Protein AF-A0A965PMC3-F1 (afdb_monomer_lite)

Foldseek 3Di:
DAAPDVLQVLLVLLVVCVVVVQDDDDPDPLLVCLNPVKDWDADPVRHIYIDDQVNCVVVVHHGSVVNSVVSVVSVPPDPPPPNRDPPPPDPPVRVVVVCVVPDPVPPDDDPDD

Secondary structure (DSSP, 8-state):
--BSSHHHHHHHHHHHHHHTT-SPPPS-HHHHHHHHHSPEEE-TTS-EEE--HHHHHHTTPPP-HHHHHHHHHHHSTT---TTS-------HHHHHHHHHHT-TTTTT-----

Sequence (113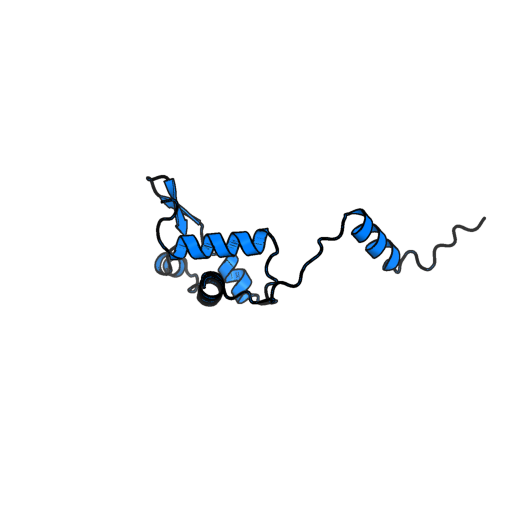 aa):
DAYTNRSAEMWYGMAKKIEDADIILPDDDELTAQLTCRRSMTNSKGKLGVESKDSMRSRGLASPDKADALALCLDGGNMRWDLTFPVEKPTWKSLLSMIESHDPVMAGFDPGG

Structure (mmCIF, N/CA/C/O backbone):
data_AF-A0A965PMC3-F1
#
_entry.id   AF-A0A965PMC3-F1
#
loop_
_atom_site.group_PDB
_atom_site.id
_atom_site.type_symbol
_atom_site.label_atom_id
_atom_site.label_alt_id
_atom_site.label_comp_id
_atom_site.label_asym_id
_atom_site.label_entity_id
_atom_site.label_seq_id
_atom_site.pdbx_PDB_ins_code
_atom_site.Cartn_x
_atom_site.Cartn_y
_atom_site.Cartn_z
_atom_site.occupancy
_atom_site.B_iso_or_equiv
_atom_site.auth_seq_id
_atom_site.auth_comp_id
_atom_site.auth_asym_id
_atom_site.auth_atom_id
_atom_site.pdbx_PDB_model_num
ATOM 1 N N . ASP A 1 1 ? -5.717 15.961 7.374 1.00 72.62 1 ASP A N 1
ATOM 2 C CA . ASP A 1 1 ? -5.657 14.618 7.979 1.00 72.62 1 ASP A CA 1
ATOM 3 C C . ASP A 1 1 ? -6.529 13.667 7.149 1.00 72.62 1 ASP A C 1
ATOM 5 O O . ASP A 1 1 ? -7.720 13.540 7.411 1.00 72.62 1 ASP A O 1
ATOM 9 N N . ALA A 1 2 ? -5.962 13.135 6.055 1.00 90.62 2 ALA A N 1
ATOM 10 C CA . ALA A 1 2 ? -6.693 12.430 4.988 1.00 90.62 2 ALA A CA 1
ATOM 11 C C . ALA A 1 2 ? -6.762 10.903 5.180 1.00 90.62 2 ALA A C 1
ATOM 13 O O . ALA A 1 2 ? -7.658 10.256 4.641 1.00 90.62 2 ALA A O 1
ATOM 14 N N . TYR A 1 3 ? -5.845 10.334 5.967 1.00 94.38 3 TYR A N 1
ATOM 15 C CA . TYR A 1 3 ? -5.700 8.891 6.150 1.00 94.38 3 TYR A CA 1
ATOM 16 C C . TYR A 1 3 ? -6.096 8.454 7.560 1.00 94.38 3 TYR A C 1
ATOM 18 O O . TYR A 1 3 ? -6.011 9.219 8.520 1.00 94.38 3 TYR A O 1
ATOM 26 N N . THR A 1 4 ? -6.543 7.208 7.708 1.00 94.69 4 THR A N 1
ATOM 27 C CA . THR A 1 4 ? -6.926 6.655 9.014 1.00 94.69 4 THR A CA 1
ATOM 28 C C . THR A 1 4 ? -5.729 6.354 9.912 1.00 94.69 4 THR A C 1
ATOM 30 O O . THR A 1 4 ? -5.869 6.404 11.130 1.00 94.69 4 THR A O 1
ATOM 33 N N . ASN A 1 5 ? -4.581 5.998 9.331 1.00 92.75 5 ASN A N 1
ATOM 34 C CA . ASN A 1 5 ? -3.339 5.662 10.029 1.00 92.75 5 ASN A CA 1
ATOM 35 C C . ASN A 1 5 ? -2.135 5.744 9.068 1.00 92.75 5 ASN A C 1
ATOM 37 O O . ASN A 1 5 ? -2.313 5.913 7.860 1.00 92.75 5 ASN A O 1
ATOM 41 N N . ARG A 1 6 ? -0.916 5.581 9.605 1.00 92.19 6 ARG A N 1
ATOM 42 C CA . ARG A 1 6 ? 0.328 5.579 8.815 1.00 92.19 6 ARG A CA 1
ATOM 43 C C . ARG A 1 6 ? 0.358 4.457 7.776 1.00 92.19 6 ARG A C 1
ATOM 45 O O . ARG A 1 6 ? 0.793 4.683 6.660 1.00 92.19 6 ARG A O 1
ATOM 52 N N . SER A 1 7 ? -0.150 3.266 8.100 1.00 92.12 7 SER A N 1
ATOM 53 C CA . SER A 1 7 ? -0.208 2.149 7.144 1.00 92.12 7 SER A CA 1
ATOM 54 C C . SER A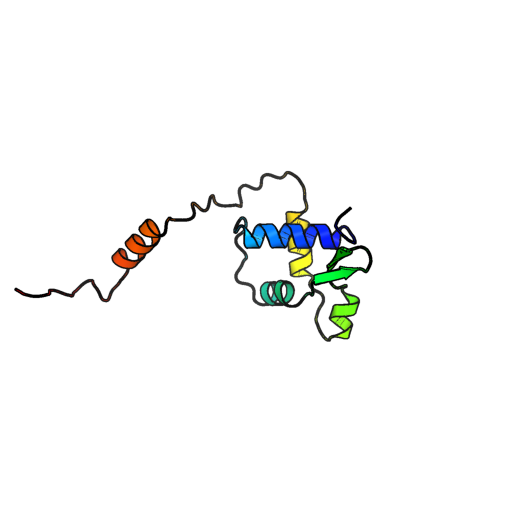 1 7 ? -1.013 2.489 5.891 1.00 92.12 7 SER A C 1
ATOM 56 O O . SER A 1 7 ? -0.587 2.151 4.794 1.00 92.12 7 SER A O 1
ATOM 58 N N . ALA A 1 8 ? -2.144 3.180 6.043 1.00 94.44 8 ALA A N 1
ATOM 59 C CA . ALA A 1 8 ? -2.929 3.659 4.916 1.00 94.44 8 ALA A CA 1
ATOM 60 C C . ALA A 1 8 ? -2.120 4.663 4.091 1.00 94.44 8 ALA A C 1
ATOM 62 O O . ALA A 1 8 ? -1.983 4.469 2.890 1.00 94.44 8 ALA A O 1
ATOM 63 N N . GLU A 1 9 ? -1.528 5.674 4.728 1.00 94.00 9 GLU A N 1
ATOM 64 C CA . GLU A 1 9 ? -0.686 6.666 4.046 1.00 94.00 9 GLU A CA 1
ATOM 65 C C . GLU A 1 9 ? 0.414 6.010 3.188 1.00 94.00 9 GLU A C 1
ATOM 67 O O . GLU A 1 9 ? 0.534 6.332 2.007 1.00 94.00 9 GLU A O 1
ATOM 72 N N . MET A 1 10 ? 1.138 5.031 3.741 1.00 94.19 10 MET A N 1
ATOM 73 C CA . MET A 1 10 ? 2.186 4.289 3.025 1.00 94.19 10 MET A CA 1
ATOM 74 C C . MET A 1 10 ? 1.641 3.506 1.830 1.00 94.19 10 MET A C 1
ATOM 76 O O . MET A 1 10 ? 2.209 3.549 0.742 1.00 94.19 10 MET A O 1
ATOM 80 N N . TRP A 1 11 ? 0.522 2.805 2.016 1.00 94.94 11 TRP A N 1
ATOM 81 C CA . TRP A 1 11 ? -0.097 2.013 0.954 1.00 94.94 11 TRP A CA 1
ATOM 82 C C . TRP A 1 11 ? -0.600 2.877 -0.201 1.00 94.94 11 TRP A C 1
ATOM 84 O O . TRP A 1 11 ? -0.377 2.527 -1.356 1.00 94.94 11 TRP A O 1
ATOM 94 N N . TYR A 1 12 ? -1.228 4.020 0.087 1.00 94.56 12 TYR A N 1
ATOM 95 C CA . TYR A 1 12 ? -1.651 4.957 -0.958 1.00 94.56 12 TYR A CA 1
ATOM 96 C C . TYR A 1 12 ? -0.455 5.633 -1.638 1.00 94.56 12 TYR A C 1
ATOM 98 O O . TYR A 1 12 ? -0.479 5.825 -2.852 1.00 94.56 12 TYR A O 1
ATOM 106 N N . GLY A 1 13 ? 0.609 5.947 -0.892 1.00 92.69 13 GLY A 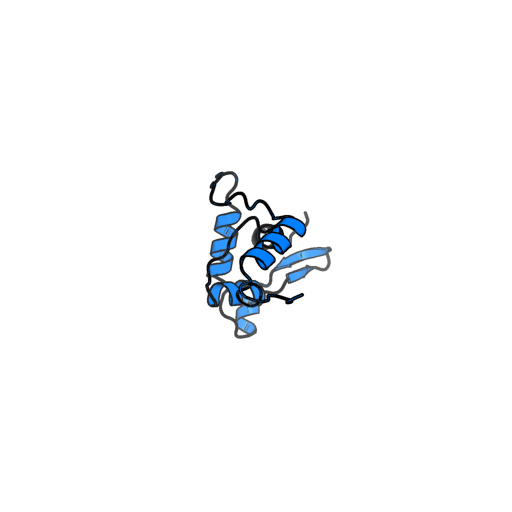N 1
ATOM 107 C CA . GLY A 1 13 ? 1.859 6.453 -1.462 1.00 92.69 13 GLY A CA 1
ATOM 108 C C . GLY A 1 13 ? 2.515 5.455 -2.421 1.00 92.69 13 GLY A C 1
ATOM 109 O O . GLY A 1 13 ? 2.894 5.825 -3.531 1.00 92.69 13 GLY A O 1
ATOM 110 N N . MET A 1 14 ? 2.594 4.180 -2.031 1.00 93.94 14 MET A N 1
ATOM 111 C CA . MET A 1 14 ? 3.065 3.088 -2.889 1.00 93.94 14 MET A CA 1
ATOM 112 C C . MET A 1 14 ? 2.175 2.910 -4.123 1.00 93.94 14 MET A C 1
ATOM 114 O O . MET A 1 14 ? 2.695 2.834 -5.231 1.00 93.94 14 MET A O 1
ATOM 118 N N . ALA A 1 15 ? 0.849 2.867 -3.952 1.00 93.56 15 ALA A N 1
ATOM 119 C CA . ALA A 1 15 ? -0.090 2.696 -5.060 1.00 93.56 15 ALA A CA 1
ATOM 120 C C . ALA A 1 15 ? 0.079 3.793 -6.117 1.00 93.56 15 ALA A C 1
ATOM 122 O O . ALA A 1 15 ? 0.140 3.494 -7.306 1.00 93.56 15 ALA A O 1
ATOM 123 N N . LYS A 1 16 ? 0.257 5.044 -5.677 1.00 92.00 16 LYS A N 1
ATOM 124 C CA . LYS A 1 16 ? 0.527 6.168 -6.571 1.00 92.00 16 LYS A CA 1
ATOM 125 C C . LYS A 1 16 ? 1.833 6.002 -7.353 1.00 92.00 16 LYS A C 1
ATOM 127 O O . LYS A 1 16 ? 1.848 6.220 -8.553 1.00 92.00 16 LYS A O 1
ATOM 132 N N . LYS A 1 17 ? 2.912 5.554 -6.704 1.00 90.19 17 LYS A N 1
ATOM 133 C CA . LYS A 1 17 ? 4.190 5.273 -7.388 1.00 90.19 17 LYS A CA 1
ATOM 134 C C . LYS A 1 17 ? 4.060 4.181 -8.452 1.00 90.19 17 LYS A C 1
ATOM 136 O O . LYS A 1 17 ? 4.706 4.264 -9.491 1.00 90.19 17 LYS A O 1
ATOM 141 N N . ILE A 1 18 ? 3.238 3.162 -8.195 1.00 91.25 18 ILE A N 1
ATOM 142 C CA . ILE A 1 18 ? 2.945 2.102 -9.170 1.00 91.25 18 ILE A CA 1
ATOM 143 C C . ILE A 1 18 ? 2.132 2.673 -10.343 1.00 91.25 18 ILE A C 1
ATOM 145 O O . ILE A 1 18 ? 2.472 2.418 -11.493 1.00 91.25 18 ILE A O 1
ATOM 149 N N . GLU A 1 19 ? 1.097 3.471 -10.065 1.00 91.19 19 GLU A N 1
ATOM 150 C CA . GLU A 1 19 ? 0.246 4.117 -11.078 1.00 91.19 19 GLU A CA 1
ATOM 151 C C . GLU A 1 19 ? 1.031 5.087 -11.976 1.00 91.19 19 GLU A C 1
ATOM 153 O O . GLU A 1 19 ? 0.886 5.069 -13.199 1.00 91.19 19 GLU A O 1
ATOM 158 N N . ASP A 1 20 ? 1.919 5.883 -11.380 1.00 88.06 20 ASP A N 1
ATOM 159 C CA . ASP A 1 20 ? 2.782 6.827 -12.092 1.00 88.06 20 ASP A CA 1
ATOM 160 C C . ASP A 1 20 ? 3.891 6.114 -12.903 1.00 88.06 20 ASP A C 1
ATOM 162 O O . ASP A 1 20 ? 4.505 6.725 -13.790 1.00 88.06 20 ASP A O 1
ATOM 166 N N . ALA A 1 21 ? 4.065 4.802 -12.687 1.00 87.44 21 ALA A N 1
ATOM 167 C CA . ALA A 1 21 ? 5.142 3.958 -13.204 1.00 87.44 21 ALA A CA 1
ATOM 168 C C . ALA A 1 21 ? 6.543 4.416 -12.757 1.00 87.44 21 ALA A C 1
ATOM 170 O O . ALA A 1 21 ? 7.520 4.267 -13.489 1.00 87.44 21 ALA A O 1
ATOM 171 N N . ASP A 1 22 ? 6.641 4.955 -11.538 1.00 86.12 22 ASP A N 1
ATOM 172 C CA . ASP A 1 22 ? 7.908 5.368 -10.924 1.00 86.12 22 ASP A CA 1
ATOM 173 C C . ASP A 1 22 ? 8.766 4.164 -10.512 1.00 86.12 22 ASP A C 1
ATOM 175 O O . ASP A 1 22 ? 9.978 4.287 -10.355 1.00 86.12 22 ASP A O 1
ATOM 179 N N . ILE A 1 23 ? 8.145 3.001 -10.294 1.00 85.19 23 ILE A N 1
ATOM 180 C CA . ILE A 1 23 ? 8.821 1.774 -9.869 1.00 85.19 23 ILE A CA 1
ATOM 181 C C . ILE A 1 23 ? 8.482 0.614 -10.800 1.00 85.19 23 ILE A C 1
ATOM 183 O O . ILE A 1 23 ? 7.351 0.477 -11.263 1.00 85.19 23 ILE A O 1
ATOM 187 N N . ILE A 1 24 ? 9.465 -0.254 -11.027 1.00 87.19 24 ILE A N 1
ATOM 188 C CA . ILE A 1 24 ? 9.280 -1.527 -11.723 1.00 87.19 24 ILE A CA 1
ATOM 189 C C . ILE A 1 24 ? 9.123 -2.606 -10.655 1.00 87.19 24 ILE A C 1
ATOM 191 O O . ILE A 1 24 ? 10.003 -2.782 -9.810 1.00 87.19 24 ILE A O 1
ATOM 195 N N . LEU A 1 25 ? 7.991 -3.305 -10.674 1.00 88.50 25 LEU A N 1
ATOM 196 C CA . LEU A 1 25 ? 7.756 -4.431 -9.776 1.00 88.50 25 LEU A CA 1
ATOM 197 C C . LEU A 1 25 ? 8.433 -5.695 -10.328 1.00 88.50 25 LEU A C 1
ATOM 199 O O . LEU A 1 25 ? 8.466 -5.879 -11.546 1.00 88.50 25 LEU A O 1
ATOM 203 N N . PRO A 1 26 ? 8.974 -6.565 -9.459 1.00 89.62 26 PRO A N 1
ATOM 204 C CA . PRO A 1 26 ? 9.450 -7.874 -9.883 1.00 89.62 26 PRO A CA 1
ATOM 205 C C . PRO A 1 26 ? 8.279 -8.745 -10.354 1.00 89.62 26 PRO A C 1
ATOM 207 O O . PRO A 1 26 ? 7.147 -8.574 -9.898 1.00 89.62 26 PRO A O 1
ATOM 210 N N . ASP A 1 27 ? 8.577 -9.709 -11.222 1.00 92.75 27 ASP A N 1
ATOM 211 C CA . ASP A 1 27 ? 7.633 -10.755 -11.618 1.00 92.75 27 ASP A CA 1
ATOM 212 C C . ASP A 1 27 ? 7.470 -11.762 -10.462 1.00 92.75 27 ASP A C 1
ATOM 214 O O . ASP A 1 27 ? 8.223 -12.728 -10.331 1.00 92.75 27 ASP A O 1
ATOM 218 N N . ASP A 1 28 ? 6.563 -11.441 -9.536 1.00 95.00 28 ASP A N 1
ATOM 219 C CA . ASP A 1 28 ? 6.256 -12.217 -8.331 1.00 95.00 28 ASP A CA 1
ATOM 220 C C . ASP A 1 28 ? 4.729 -12.312 -8.156 1.00 95.00 28 ASP A C 1
ATOM 222 O O . ASP A 1 28 ? 4.045 -11.334 -7.818 1.00 95.00 28 ASP A O 1
ATOM 226 N N . ASP A 1 29 ? 4.192 -13.515 -8.379 1.00 95.56 29 ASP A N 1
ATOM 227 C CA . ASP A 1 29 ? 2.761 -13.822 -8.275 1.00 95.56 29 ASP A CA 1
ATOM 228 C C . ASP A 1 29 ? 2.201 -13.553 -6.873 1.00 95.56 29 ASP A C 1
ATOM 230 O O . ASP A 1 29 ? 1.070 -13.088 -6.717 1.00 95.56 29 ASP A O 1
ATOM 234 N N . GLU A 1 30 ? 2.988 -13.823 -5.830 1.00 94.06 30 GLU A N 1
ATOM 235 C CA . GLU A 1 30 ? 2.560 -13.626 -4.449 1.00 94.06 30 GLU A CA 1
ATOM 236 C C . GLU A 1 30 ? 2.469 -12.135 -4.126 1.00 94.06 30 GLU A C 1
ATOM 238 O O . GLU A 1 30 ? 1.489 -11.691 -3.523 1.00 94.06 30 GLU A O 1
ATOM 243 N N . LEU A 1 31 ? 3.454 -11.344 -4.562 1.00 94.88 31 LEU A N 1
ATOM 244 C CA . LEU A 1 31 ? 3.407 -9.888 -4.430 1.00 94.88 31 LEU A CA 1
ATOM 245 C C . LEU A 1 31 ? 2.188 -9.322 -5.166 1.00 94.88 31 LEU A C 1
ATOM 247 O O . LEU A 1 31 ? 1.432 -8.537 -4.592 1.00 94.88 31 LEU A O 1
ATOM 251 N N . THR A 1 32 ? 1.957 -9.765 -6.401 1.00 94.88 32 THR A N 1
ATOM 252 C CA . THR A 1 32 ? 0.818 -9.335 -7.221 1.00 94.88 32 THR A CA 1
ATOM 253 C C . THR A 1 32 ? -0.513 -9.675 -6.551 1.00 94.88 32 THR A C 1
ATOM 255 O O . THR A 1 32 ? -1.398 -8.821 -6.438 1.00 94.88 32 THR A O 1
ATOM 258 N N . ALA A 1 33 ? -0.654 -10.893 -6.026 1.00 94.62 33 ALA A N 1
ATOM 259 C CA . ALA A 1 33 ? -1.840 -11.301 -5.285 1.00 94.62 33 ALA A CA 1
ATOM 260 C C . ALA A 1 33 ? -2.052 -10.439 -4.029 1.00 94.62 33 ALA A C 1
ATOM 262 O O . ALA A 1 33 ? -3.162 -9.965 -3.778 1.00 94.62 33 ALA A O 1
ATOM 263 N N . GLN A 1 34 ? -0.997 -10.176 -3.253 1.00 94.94 34 GLN A N 1
ATOM 264 C CA . GLN A 1 34 ? -1.084 -9.355 -2.042 1.00 94.94 34 GLN A CA 1
ATOM 265 C C . GLN A 1 34 ? -1.453 -7.893 -2.340 1.00 94.94 34 GLN A C 1
ATOM 267 O O . GLN A 1 34 ? -2.264 -7.314 -1.613 1.00 94.94 34 GLN A O 1
ATOM 272 N N . LEU A 1 35 ? -0.905 -7.309 -3.411 1.00 94.69 35 LEU A N 1
ATOM 273 C CA . LEU A 1 35 ? -1.211 -5.943 -3.847 1.00 94.69 35 LEU A CA 1
ATOM 274 C C . LEU A 1 35 ? -2.664 -5.792 -4.316 1.00 94.69 35 LEU A C 1
ATOM 276 O O . LEU A 1 35 ? -3.289 -4.765 -4.060 1.00 94.69 35 LEU A O 1
ATOM 280 N N . THR A 1 36 ? -3.211 -6.814 -4.974 1.00 94.25 36 THR A N 1
ATOM 281 C CA . THR A 1 36 ? -4.542 -6.750 -5.601 1.00 94.25 36 THR A CA 1
ATOM 282 C C . THR A 1 36 ? -5.685 -7.191 -4.683 1.00 94.25 36 THR A C 1
ATOM 284 O O . THR A 1 36 ? -6.820 -6.751 -4.865 1.00 94.25 36 THR A O 1
ATOM 287 N N . CYS A 1 37 ? -5.430 -8.038 -3.678 1.00 94.12 37 CYS A N 1
ATOM 288 C CA . CYS A 1 37 ? -6.494 -8.589 -2.830 1.00 94.12 37 CYS A CA 1
ATOM 289 C C . CYS A 1 37 ? -6.872 -7.724 -1.613 1.00 94.12 37 CYS A C 1
ATOM 291 O O . CYS A 1 37 ? -7.976 -7.882 -1.070 1.00 94.12 37 CYS A O 1
ATOM 293 N N . ARG A 1 38 ? -5.981 -6.826 -1.166 1.00 94.31 38 ARG A N 1
ATOM 294 C CA . ARG A 1 38 ? -6.207 -5.975 0.011 1.00 94.31 38 ARG A CA 1
ATOM 295 C C . ARG A 1 38 ? -7.172 -4.840 -0.322 1.00 94.31 38 ARG A C 1
ATOM 297 O O . ARG A 1 38 ? -6.951 -4.072 -1.252 1.00 94.31 38 ARG A O 1
ATOM 304 N N . ARG A 1 39 ? -8.246 -4.695 0.460 1.00 94.06 39 ARG A N 1
ATOM 305 C CA . ARG A 1 39 ? -9.283 -3.693 0.165 1.00 94.06 39 ARG A CA 1
ATOM 306 C C . ARG A 1 39 ? -8.930 -2.292 0.665 1.00 94.06 39 ARG A C 1
ATOM 308 O O . ARG A 1 39 ? -8.428 -2.115 1.777 1.00 94.06 39 ARG A O 1
ATOM 315 N N . SER A 1 40 ? -9.295 -1.289 -0.130 1.00 93.25 40 SER A N 1
ATOM 316 C CA . SER A 1 40 ? -9.425 0.099 0.321 1.00 93.25 40 SER A CA 1
ATOM 317 C C . SER A 1 40 ? -10.672 0.250 1.200 1.00 93.25 40 SER A C 1
ATOM 319 O O . SER A 1 40 ? -11.680 -0.429 0.998 1.00 93.25 40 SER A O 1
ATOM 321 N N . MET A 1 41 ? -10.600 1.122 2.203 1.00 92.88 41 MET A N 1
ATOM 322 C CA . MET A 1 41 ? -11.708 1.428 3.105 1.00 92.88 41 MET A CA 1
ATOM 323 C C . MET A 1 41 ? -11.872 2.939 3.240 1.00 92.88 41 MET A C 1
ATOM 325 O O . MET A 1 41 ? -10.909 3.697 3.145 1.00 92.88 41 MET A O 1
ATOM 329 N N . THR A 1 42 ? -13.085 3.393 3.535 1.00 93.88 42 THR A N 1
ATOM 330 C CA . THR A 1 42 ? -13.347 4.789 3.900 1.00 93.88 42 THR A CA 1
ATOM 331 C C . THR A 1 42 ? -14.182 4.806 5.166 1.00 93.88 42 THR A C 1
ATOM 333 O O . THR A 1 42 ? -15.152 4.060 5.284 1.00 93.88 42 THR A O 1
ATOM 336 N N . ASN A 1 43 ? -13.785 5.612 6.149 1.00 89.44 43 ASN A N 1
ATOM 337 C CA . ASN A 1 43 ? -14.546 5.724 7.391 1.00 89.44 43 ASN A CA 1
ATOM 338 C C . ASN A 1 43 ? -15.658 6.783 7.282 1.00 89.44 43 ASN A C 1
ATOM 340 O O . ASN A 1 43 ? -15.690 7.591 6.357 1.00 89.44 43 ASN A O 1
ATOM 344 N N . SER A 1 44 ? -16.542 6.835 8.280 1.00 90.25 44 SER A N 1
ATOM 345 C CA . SER A 1 44 ? -17.628 7.827 8.358 1.00 90.25 44 SER A CA 1
ATOM 346 C C . SER A 1 44 ? -17.157 9.286 8.432 1.00 90.25 44 SER A C 1
ATOM 348 O O . SER A 1 44 ? -17.954 10.198 8.243 1.00 90.25 44 SER A O 1
ATOM 350 N N . LYS A 1 45 ? -15.866 9.519 8.694 1.00 91.44 45 LYS A N 1
ATOM 351 C CA . LYS A 1 45 ? -15.227 10.842 8.700 1.00 91.44 45 LYS A CA 1
ATOM 352 C C . LYS A 1 45 ? -14.594 11.193 7.344 1.00 91.44 45 LYS A C 1
ATOM 354 O O . LYS A 1 45 ? -13.872 12.181 7.266 1.00 91.44 45 LYS A O 1
ATOM 359 N N . GLY A 1 46 ? -14.808 10.376 6.308 1.00 93.06 46 GLY A N 1
ATOM 360 C CA . GLY A 1 46 ? -14.270 10.582 4.961 1.00 93.06 46 GLY A CA 1
ATOM 361 C C . GLY A 1 46 ? -12.770 10.310 4.820 1.00 93.06 46 GLY A C 1
ATOM 362 O O . GLY A 1 46 ? -12.178 10.692 3.816 1.00 93.06 46 GLY A O 1
ATOM 363 N N . LYS A 1 47 ? -12.130 9.674 5.809 1.00 95.00 47 LYS A N 1
ATOM 364 C CA . LYS A 1 47 ? -10.701 9.344 5.741 1.00 95.00 47 LYS A CA 1
ATOM 365 C C . LYS A 1 47 ? -10.469 8.030 5.012 1.00 95.00 47 LYS A C 1
ATOM 367 O O . LYS A 1 47 ? -11.193 7.056 5.239 1.00 95.00 47 LYS A O 1
ATOM 372 N N . LEU A 1 48 ? -9.400 7.997 4.224 1.00 95.88 48 LEU A N 1
ATOM 373 C CA . LEU A 1 48 ? -8.942 6.826 3.490 1.00 95.88 48 LEU A CA 1
ATOM 374 C C . LEU A 1 48 ? -8.205 5.853 4.413 1.00 95.88 48 LEU A C 1
ATOM 376 O O . LEU A 1 48 ? -7.297 6.227 5.156 1.00 95.88 48 LEU A O 1
ATOM 380 N N . GLY A 1 49 ? -8.590 4.588 4.350 1.00 95.38 49 GLY A N 1
ATOM 381 C CA . GLY A 1 49 ? -7.990 3.485 5.082 1.00 95.38 49 GLY A CA 1
ATOM 382 C C . GLY A 1 49 ? -7.697 2.301 4.172 1.00 95.38 49 GLY A C 1
ATOM 383 O O . GLY A 1 49 ? -8.068 2.287 2.996 1.00 95.38 49 GLY A O 1
ATOM 384 N N . VAL A 1 50 ? -7.032 1.302 4.743 1.00 95.12 50 VAL A N 1
ATOM 385 C CA . VAL A 1 50 ? -6.749 0.010 4.109 1.00 95.12 50 VAL A CA 1
ATOM 386 C C . VAL A 1 50 ? -7.142 -1.113 5.056 1.00 95.12 50 VAL A C 1
ATOM 388 O O . VAL A 1 50 ? -7.043 -0.963 6.276 1.00 95.12 50 VAL A O 1
ATOM 391 N N . GLU A 1 51 ? -7.607 -2.223 4.494 1.00 94.69 51 GLU A N 1
ATOM 392 C CA . GLU A 1 51 ? -8.047 -3.404 5.232 1.00 94.69 51 GLU A CA 1
ATOM 393 C C . GLU A 1 51 ? -6.984 -3.875 6.240 1.00 94.69 51 GLU A C 1
ATOM 395 O O . GLU A 1 51 ? -5.780 -3.848 5.961 1.00 94.69 51 GLU A O 1
ATOM 400 N N . SER A 1 52 ? -7.415 -4.279 7.439 1.00 92.44 52 SER A N 1
ATOM 401 C CA . SER A 1 52 ? -6.513 -4.788 8.477 1.00 92.44 52 SER A CA 1
ATOM 402 C C . SER A 1 52 ? -6.100 -6.236 8.202 1.00 92.44 52 SER A C 1
ATOM 404 O O . SER A 1 52 ? -6.827 -6.992 7.556 1.00 92.44 52 SER A O 1
ATOM 406 N N . LYS A 1 53 ? -4.956 -6.658 8.758 1.00 90.06 53 LYS A N 1
ATOM 407 C CA . LYS A 1 53 ? -4.476 -8.048 8.645 1.00 90.06 53 LYS A CA 1
ATOM 408 C C . LYS A 1 53 ? -5.499 -9.055 9.173 1.00 90.06 53 LYS A C 1
ATOM 410 O O . LYS A 1 53 ? -5.727 -10.083 8.546 1.00 90.06 53 LYS A O 1
ATOM 415 N N . ASP A 1 54 ? -6.161 -8.736 10.281 1.00 92.12 54 ASP A N 1
ATOM 416 C CA . ASP A 1 54 ? -7.172 -9.616 10.871 1.00 92.12 54 ASP A CA 1
ATOM 417 C C . ASP A 1 54 ? -8.42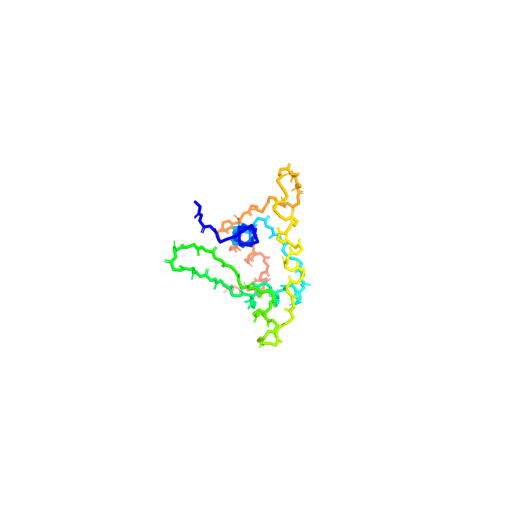6 -9.742 9.992 1.00 92.12 54 ASP A C 1
ATOM 419 O O . ASP A 1 54 ? -8.983 -10.832 9.882 1.00 92.12 54 ASP A O 1
ATOM 423 N N . SER A 1 55 ? -8.828 -8.666 9.300 1.00 93.00 55 SER A N 1
ATOM 424 C CA . SER A 1 55 ? -9.918 -8.707 8.311 1.00 93.00 55 SER A CA 1
ATOM 425 C C . SER A 1 55 ? -9.552 -9.539 7.079 1.00 93.00 55 SER A C 1
ATOM 427 O O . SER A 1 55 ? -10.394 -10.241 6.526 1.00 93.00 55 SER A O 1
ATOM 429 N N . MET A 1 56 ? -8.290 -9.506 6.646 1.00 94.19 56 MET A N 1
ATOM 430 C CA . MET A 1 56 ? -7.832 -10.374 5.557 1.00 94.19 56 MET A CA 1
ATOM 431 C C . MET A 1 56 ? -7.856 -11.847 5.982 1.00 94.19 56 MET A C 1
ATOM 433 O O . MET A 1 56 ? -8.420 -12.684 5.276 1.00 94.19 56 MET A O 1
ATOM 437 N N . ARG A 1 57 ? -7.337 -12.151 7.180 1.00 92.81 57 ARG A N 1
ATOM 438 C CA . ARG A 1 57 ? -7.336 -13.511 7.742 1.00 92.81 57 ARG A CA 1
ATOM 439 C C . ARG A 1 57 ? -8.743 -14.073 7.910 1.00 92.81 57 ARG A C 1
ATOM 441 O O . ARG A 1 57 ? -8.972 -15.229 7.568 1.00 92.81 57 ARG A O 1
ATOM 448 N N . SER A 1 58 ? -9.698 -13.271 8.382 1.00 94.50 58 SER A N 1
ATOM 449 C CA . SER A 1 58 ? -11.092 -13.713 8.543 1.00 94.50 58 SER A CA 1
ATOM 450 C C . SER A 1 58 ? -11.772 -14.059 7.213 1.00 94.50 58 SER A C 1
ATOM 452 O O . SER A 1 58 ? -12.725 -14.834 7.191 1.00 94.50 58 SER A O 1
ATOM 454 N N . ARG A 1 59 ? -11.252 -13.542 6.095 1.00 94.00 59 ARG A N 1
ATOM 455 C CA . ARG A 1 59 ? -11.687 -13.865 4.731 1.00 94.00 59 ARG A CA 1
ATOM 456 C C . ARG A 1 59 ? -10.901 -15.012 4.086 1.00 94.00 59 ARG A C 1
ATOM 458 O O . ARG A 1 59 ? -11.081 -15.260 2.897 1.00 94.00 59 ARG A O 1
ATOM 465 N N . GLY A 1 60 ? -10.031 -15.688 4.837 1.00 91.94 60 GLY A N 1
ATOM 466 C CA . GLY A 1 60 ? -9.194 -16.778 4.332 1.00 91.94 60 GLY A CA 1
ATOM 467 C C . GLY A 1 60 ? -8.002 -16.317 3.490 1.00 91.94 60 GLY A C 1
ATOM 468 O O . GLY A 1 60 ? -7.438 -17.122 2.756 1.00 91.94 60 GLY A O 1
ATOM 469 N N . LEU A 1 61 ? -7.618 -15.038 3.573 1.00 91.00 61 LEU A N 1
ATOM 470 C CA . LEU A 1 61 ? -6.446 -14.504 2.883 1.00 91.00 61 LEU A CA 1
ATOM 471 C C . LEU A 1 61 ? -5.238 -14.465 3.822 1.00 91.00 61 LEU A C 1
ATOM 473 O O . LEU A 1 61 ? -5.354 -14.156 5.012 1.00 91.00 61 LEU A O 1
ATOM 477 N N . ALA A 1 62 ? -4.064 -14.753 3.265 1.00 87.00 62 ALA A N 1
ATOM 478 C CA . ALA A 1 62 ? -2.802 -14.579 3.967 1.00 87.00 62 ALA A CA 1
ATOM 479 C C . ALA A 1 62 ? -2.529 -13.091 4.255 1.00 87.00 62 ALA A C 1
ATOM 481 O O . ALA A 1 62 ? -3.081 -12.191 3.617 1.00 87.00 62 ALA A O 1
ATOM 482 N N . SER A 1 63 ? -1.667 -12.838 5.240 1.00 85.56 63 SER A N 1
ATOM 483 C CA . SER A 1 63 ? -1.191 -11.485 5.540 1.00 85.56 63 SER A CA 1
ATOM 484 C C . SER A 1 63 ? -0.388 -10.932 4.350 1.00 85.56 63 SER A C 1
ATOM 486 O O . SER A 1 63 ? 0.391 -11.684 3.764 1.00 85.56 63 SER A O 1
ATOM 488 N N . PRO A 1 64 ? -0.535 -9.645 3.985 1.00 92.44 64 PRO A N 1
ATOM 489 C CA . PRO A 1 64 ? 0.128 -9.052 2.826 1.00 92.44 64 PRO A CA 1
ATOM 490 C C . PRO A 1 64 ? 1.567 -8.630 3.162 1.00 92.44 64 PRO A C 1
ATOM 492 O O . PRO A 1 64 ? 1.922 -7.459 3.053 1.00 92.44 64 PRO A O 1
ATOM 495 N N . ASP A 1 65 ? 2.387 -9.557 3.652 1.00 93.31 65 ASP A N 1
ATOM 496 C CA . ASP A 1 65 ? 3.670 -9.212 4.267 1.00 93.31 65 ASP A CA 1
ATOM 497 C C . ASP A 1 65 ? 4.719 -8.719 3.250 1.00 93.31 65 ASP A C 1
ATOM 499 O O . ASP A 1 65 ? 5.470 -7.796 3.569 1.00 93.31 65 ASP A O 1
ATOM 503 N N . LYS A 1 66 ? 4.734 -9.243 2.012 1.00 94.56 66 LYS A N 1
ATOM 504 C CA . LYS A 1 66 ? 5.604 -8.731 0.931 1.00 94.56 66 LYS A CA 1
ATOM 505 C C . LYS A 1 66 ? 5.171 -7.333 0.494 1.00 94.56 66 LYS A C 1
ATOM 507 O O . LYS A 1 66 ? 6.009 -6.444 0.357 1.00 94.56 66 LYS A O 1
ATOM 512 N N . ALA A 1 67 ? 3.868 -7.119 0.317 1.00 94.62 67 ALA A N 1
ATOM 513 C CA . ALA A 1 67 ? 3.336 -5.809 -0.053 1.00 94.62 67 ALA A CA 1
ATOM 514 C C . ALA A 1 67 ? 3.536 -4.764 1.063 1.00 94.62 67 ALA A C 1
ATOM 516 O O . ALA A 1 67 ? 3.873 -3.617 0.781 1.00 94.62 67 ALA A O 1
ATOM 517 N N . ASP A 1 68 ? 3.399 -5.154 2.334 1.00 93.88 68 ASP A N 1
ATOM 518 C CA . ASP A 1 68 ? 3.720 -4.289 3.475 1.00 93.88 68 ASP A CA 1
ATOM 519 C C . ASP A 1 68 ? 5.215 -3.937 3.517 1.00 93.88 68 ASP A C 1
ATOM 521 O O . ASP A 1 68 ? 5.563 -2.784 3.773 1.00 93.88 68 ASP A O 1
ATOM 525 N N . ALA A 1 69 ? 6.102 -4.902 3.247 1.00 93.25 69 ALA A N 1
ATOM 526 C CA . ALA A 1 69 ? 7.540 -4.655 3.170 1.00 93.25 69 ALA A CA 1
ATOM 527 C C . ALA A 1 69 ? 7.890 -3.673 2.041 1.00 93.25 69 ALA A C 1
ATOM 529 O O . ALA A 1 69 ? 8.687 -2.758 2.253 1.00 93.25 69 ALA A O 1
ATOM 530 N N . LEU A 1 70 ? 7.251 -3.809 0.874 1.00 92.56 70 LEU A N 1
ATOM 531 C CA . LEU A 1 70 ? 7.390 -2.862 -0.232 1.00 92.56 70 LEU A CA 1
ATOM 532 C C . LEU A 1 70 ? 6.904 -1.460 0.164 1.00 92.56 70 LEU A C 1
ATOM 534 O O . LEU A 1 70 ? 7.626 -0.485 -0.037 1.00 92.56 70 LEU A O 1
ATOM 538 N N . ALA A 1 71 ? 5.725 -1.351 0.781 1.00 93.12 71 ALA A N 1
ATOM 539 C CA . ALA A 1 71 ? 5.185 -0.069 1.232 1.00 93.12 71 ALA A CA 1
ATOM 540 C C . ALA A 1 71 ? 6.123 0.626 2.235 1.00 93.12 71 ALA A C 1
ATOM 542 O O . ALA A 1 71 ? 6.373 1.822 2.117 1.00 93.12 71 ALA A O 1
ATOM 543 N N . LEU A 1 72 ? 6.693 -0.128 3.182 1.00 91.69 72 LEU A N 1
ATOM 544 C CA . LEU A 1 72 ? 7.681 0.381 4.139 1.00 91.69 72 LEU A CA 1
ATOM 545 C C . LEU A 1 72 ? 8.986 0.814 3.459 1.00 91.69 72 LEU A C 1
ATOM 547 O O . LEU A 1 72 ? 9.551 1.845 3.817 1.00 91.69 72 LEU A O 1
ATOM 551 N N . CYS A 1 73 ? 9.457 0.050 2.470 1.00 89.69 73 CYS A N 1
ATOM 552 C CA . CYS A 1 73 ? 10.649 0.386 1.695 1.00 89.69 73 CYS A CA 1
ATOM 553 C C . CYS A 1 73 ? 10.486 1.725 0.955 1.00 89.69 73 CYS A C 1
ATOM 555 O O . CYS A 1 73 ? 11.425 2.517 0.897 1.00 89.69 73 CYS A O 1
ATOM 557 N N . LEU A 1 74 ? 9.281 2.001 0.448 1.00 87.25 74 LEU A N 1
ATOM 558 C CA . LEU A 1 74 ? 8.962 3.215 -0.306 1.00 87.25 74 LEU A CA 1
ATOM 559 C C . LEU A 1 74 ? 8.586 4.424 0.570 1.00 87.25 74 LEU A C 1
ATOM 561 O O . LEU A 1 74 ? 8.636 5.552 0.078 1.00 87.25 74 LEU A O 1
ATOM 565 N N . ASP A 1 75 ? 8.207 4.212 1.836 1.00 85.75 75 ASP A N 1
ATOM 566 C CA . ASP A 1 75 ? 7.852 5.280 2.789 1.00 85.75 75 ASP A CA 1
ATOM 567 C C . ASP A 1 75 ? 9.078 5.997 3.382 1.00 85.75 75 ASP A C 1
ATOM 569 O O . ASP A 1 75 ? 8.989 7.145 3.823 1.00 85.75 75 ASP A O 1
ATOM 573 N N . GLY A 1 76 ? 10.238 5.330 3.388 1.00 73.25 76 GLY A N 1
ATOM 574 C CA . GLY A 1 76 ? 11.500 5.874 3.885 1.00 73.25 76 GLY A CA 1
ATOM 575 C C . GLY A 1 76 ? 11.934 7.116 3.105 1.00 73.25 76 GLY A C 1
ATOM 576 O O . GLY A 1 76 ? 12.452 7.024 1.994 1.00 73.25 76 GLY A O 1
ATOM 577 N N . GLY A 1 77 ? 11.729 8.291 3.701 1.00 59.28 77 GLY A N 1
ATOM 578 C CA . GLY A 1 77 ? 12.032 9.578 3.090 1.00 59.28 77 GLY A CA 1
ATOM 579 C C . GLY A 1 77 ? 13.477 9.708 2.593 1.00 59.28 77 GLY A C 1
ATOM 580 O O . GLY A 1 77 ? 14.436 9.427 3.304 1.00 59.28 77 GLY A O 1
ATOM 581 N N . ASN A 1 78 ? 13.605 10.252 1.383 1.00 48.75 78 ASN A N 1
ATOM 582 C CA . ASN A 1 78 ? 14.786 10.956 0.880 1.00 48.75 78 ASN A CA 1
ATOM 583 C C . ASN A 1 78 ? 16.092 10.177 0.667 1.00 48.75 78 ASN A C 1
ATOM 585 O O . ASN A 1 78 ? 17.118 10.798 0.387 1.00 48.75 78 ASN A O 1
ATOM 589 N N . MET A 1 79 ? 16.078 8.847 0.678 1.00 50.62 79 MET A N 1
ATOM 590 C CA . MET A 1 79 ? 17.103 8.134 -0.076 1.00 50.62 79 MET A CA 1
ATOM 591 C C . MET A 1 79 ? 16.691 8.225 -1.542 1.00 50.62 79 MET A C 1
ATOM 593 O O . MET A 1 79 ? 15.780 7.528 -1.985 1.00 50.62 79 MET A O 1
ATOM 597 N N . ARG A 1 80 ? 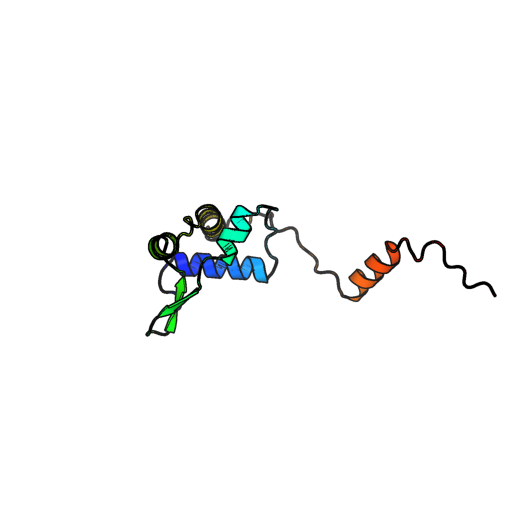17.329 9.134 -2.288 1.00 50.22 80 ARG A N 1
ATOM 598 C CA . ARG A 1 80 ? 17.312 9.133 -3.754 1.00 50.22 80 ARG A CA 1
ATOM 599 C C . ARG A 1 80 ? 18.041 7.869 -4.210 1.00 50.22 80 ARG A C 1
ATOM 601 O O . ARG A 1 80 ? 19.185 7.918 -4.645 1.00 50.22 80 ARG A O 1
ATOM 608 N N . TRP A 1 81 ? 17.404 6.722 -4.022 1.00 51.00 81 TRP A N 1
ATOM 609 C CA . TRP A 1 81 ? 17.756 5.517 -4.730 1.00 51.00 81 TRP A CA 1
ATOM 610 C C . TRP A 1 81 ? 17.400 5.812 -6.180 1.00 51.00 81 TRP A C 1
ATOM 612 O O . TRP A 1 81 ? 16.226 5.827 -6.545 1.00 51.00 81 TRP A O 1
ATOM 622 N N . ASP A 1 82 ? 18.412 6.111 -6.987 1.00 55.41 82 ASP A N 1
ATOM 623 C CA . ASP A 1 82 ? 18.331 6.101 -8.448 1.00 55.41 82 ASP A CA 1
ATOM 624 C C . ASP A 1 82 ? 18.147 4.646 -8.930 1.00 55.41 82 ASP A C 1
ATOM 626 O O . ASP A 1 82 ? 18.978 4.066 -9.615 1.00 55.41 82 ASP A O 1
ATOM 630 N N . LEU A 1 83 ? 17.098 3.998 -8.417 1.00 52.72 83 LEU A N 1
ATOM 631 C CA . LEU A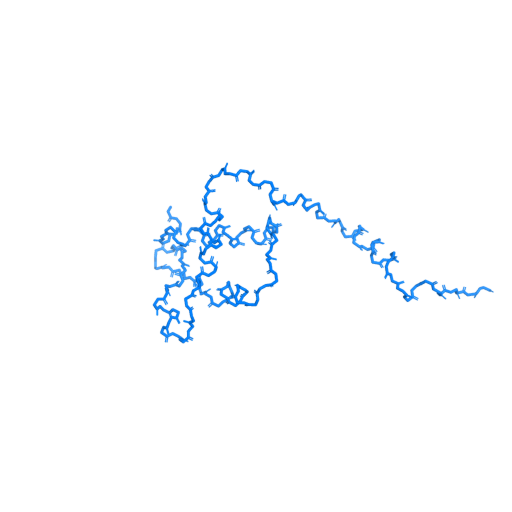 1 83 ? 16.568 2.707 -8.850 1.00 52.72 83 LEU A CA 1
ATOM 632 C C . LEU A 1 83 ? 15.336 2.919 -9.738 1.00 52.72 83 LEU A C 1
ATOM 634 O O . LEU A 1 83 ? 14.859 1.985 -10.377 1.00 52.72 83 LEU A O 1
ATOM 638 N N . THR A 1 84 ? 14.819 4.149 -9.782 1.00 50.41 84 THR A N 1
ATOM 639 C CA . THR A 1 84 ? 13.897 4.591 -10.816 1.00 50.41 84 THR A CA 1
ATOM 640 C C . THR A 1 84 ? 14.736 4.846 -12.060 1.00 50.41 84 THR A C 1
ATOM 642 O O . THR A 1 84 ? 15.321 5.918 -12.210 1.00 50.41 84 THR A O 1
ATOM 645 N N . PHE A 1 85 ? 14.845 3.860 -12.947 1.00 53.16 85 PHE A N 1
ATOM 646 C CA . PHE A 1 85 ? 15.328 4.153 -14.292 1.00 53.16 85 PHE A CA 1
ATOM 647 C C . PHE A 1 85 ? 14.484 5.315 -14.828 1.00 53.16 85 PHE A C 1
ATOM 649 O O . PHE A 1 85 ? 13.259 5.259 -14.685 1.00 53.16 85 PHE A O 1
ATOM 656 N N . PRO A 1 86 ? 15.076 6.379 -15.394 1.00 57.22 86 PRO A N 1
ATOM 657 C CA . PRO A 1 86 ? 14.299 7.377 -16.104 1.00 57.22 86 PRO A CA 1
ATOM 658 C C . PRO A 1 86 ? 13.610 6.666 -17.270 1.00 57.22 86 PRO A C 1
ATOM 660 O O . PRO A 1 86 ? 14.198 6.456 -18.328 1.00 57.22 86 PRO A O 1
ATOM 663 N N . VAL A 1 87 ? 12.370 6.227 -17.056 1.00 57.72 87 VAL A N 1
ATOM 664 C CA . VAL A 1 87 ? 11.532 5.699 -18.122 1.00 57.72 87 VAL A CA 1
ATOM 665 C C . VAL A 1 87 ? 11.058 6.923 -18.886 1.00 57.72 87 VAL A C 1
ATOM 667 O O . VAL A 1 87 ? 10.053 7.546 -18.541 1.00 57.72 87 VAL A O 1
ATOM 670 N N . GLU A 1 88 ? 11.806 7.312 -19.917 1.00 64.31 88 GLU A N 1
ATOM 671 C CA . GLU A 1 88 ? 11.238 8.160 -20.956 1.00 64.31 88 GLU A CA 1
ATOM 672 C C . GLU A 1 88 ? 10.051 7.398 -21.542 1.00 64.31 88 GLU A C 1
ATOM 674 O O . GLU A 1 88 ? 10.228 6.423 -22.267 1.00 64.31 88 GLU A O 1
ATOM 679 N N . LYS A 1 89 ? 8.827 7.802 -21.177 1.00 63.03 89 LYS A N 1
ATOM 680 C CA . LYS A 1 89 ? 7.605 7.226 -21.741 1.00 63.03 89 LYS A CA 1
ATOM 681 C C . LYS A 1 89 ? 7.628 7.533 -23.244 1.00 63.03 89 LYS A C 1
ATOM 683 O O . LYS A 1 89 ? 7.487 8.707 -23.607 1.00 63.03 89 LYS A O 1
ATOM 688 N N . PRO A 1 90 ? 7.839 6.537 -24.126 1.00 72.12 90 PRO A N 1
ATOM 689 C CA . PRO A 1 90 ? 7.922 6.797 -25.551 1.00 72.12 90 PRO A CA 1
ATOM 690 C C . PRO A 1 90 ? 6.588 7.367 -26.022 1.00 72.12 90 PRO A C 1
ATOM 692 O O . PRO A 1 90 ? 5.511 6.938 -25.603 1.00 72.12 90 PRO A O 1
ATOM 695 N N . THR A 1 91 ? 6.647 8.355 -26.909 1.00 79.62 91 THR A N 1
ATOM 696 C CA . THR A 1 91 ? 5.425 8.856 -27.538 1.00 79.62 91 THR A CA 1
ATOM 697 C C . THR A 1 91 ? 4.764 7.738 -28.346 1.00 79.62 91 THR A C 1
ATOM 699 O O . THR A 1 91 ? 5.435 6.822 -28.819 1.00 79.62 91 THR A O 1
ATOM 702 N N . TRP A 1 92 ? 3.458 7.848 -28.592 1.00 66.69 92 TRP A N 1
ATOM 703 C CA . TRP A 1 92 ? 2.733 6.952 -29.504 1.00 66.69 92 TRP A CA 1
ATOM 704 C C . TRP A 1 92 ? 3.446 6.759 -30.857 1.00 66.69 92 TRP A C 1
ATOM 706 O O . TRP A 1 92 ? 3.476 5.656 -31.389 1.00 66.69 92 TRP A O 1
ATOM 716 N N . LYS A 1 93 ? 4.090 7.808 -31.387 1.00 71.44 93 LYS A N 1
ATOM 717 C CA . LYS A 1 93 ? 4.871 7.732 -32.632 1.00 71.44 93 LYS A CA 1
ATOM 718 C C . LYS A 1 93 ? 6.124 6.868 -32.487 1.00 71.44 93 LYS A C 1
ATOM 720 O O . LYS A 1 93 ? 6.441 6.099 -33.385 1.00 71.44 93 LYS A O 1
ATOM 725 N N . SER A 1 94 ? 6.820 6.990 -31.359 1.00 72.69 94 SER A N 1
ATOM 726 C CA . SER A 1 94 ? 7.989 6.167 -31.040 1.00 72.69 94 SER A CA 1
ATOM 727 C C . SER A 1 94 ? 7.592 4.701 -30.857 1.00 72.69 94 SER A C 1
ATOM 729 O O . SER A 1 94 ? 8.266 3.828 -31.388 1.00 72.69 94 SER A O 1
ATOM 731 N N . LEU A 1 95 ? 6.462 4.438 -30.189 1.00 73.56 95 LEU A N 1
ATOM 732 C CA . LEU A 1 95 ? 5.903 3.090 -30.056 1.00 73.56 95 LEU A CA 1
ATOM 733 C C . LEU A 1 95 ? 5.532 2.485 -31.415 1.00 73.56 95 LEU A C 1
ATOM 735 O O . LEU A 1 95 ? 5.921 1.358 -31.695 1.00 73.56 95 LEU A O 1
ATOM 739 N N . LEU A 1 96 ? 4.841 3.236 -32.279 1.00 74.25 96 LEU A N 1
ATOM 740 C CA . LEU A 1 96 ? 4.507 2.782 -33.633 1.00 74.25 96 LEU A CA 1
ATOM 741 C C . LEU A 1 96 ? 5.752 2.449 -34.459 1.00 74.25 96 LEU A C 1
ATOM 743 O O . LEU A 1 96 ? 5.801 1.392 -35.075 1.00 74.25 96 LEU A O 1
ATOM 747 N N . SER A 1 97 ? 6.774 3.309 -34.428 1.00 72.62 97 SER A N 1
ATOM 748 C CA . SER A 1 97 ? 8.027 3.067 -35.151 1.00 72.62 97 SER A CA 1
ATOM 749 C C . SER A 1 97 ? 8.767 1.830 -34.632 1.00 72.62 97 SER A C 1
ATOM 751 O O . SER A 1 97 ? 9.341 1.076 -35.416 1.00 72.62 97 SER A O 1
ATOM 753 N N . MET A 1 98 ? 8.726 1.589 -33.318 1.00 69.44 98 MET A N 1
ATOM 754 C CA . MET A 1 98 ? 9.283 0.377 -32.718 1.00 69.44 98 MET A CA 1
ATOM 755 C C . MET A 1 98 ? 8.517 -0.875 -33.167 1.00 69.44 98 MET A C 1
ATOM 757 O O . MET A 1 98 ? 9.154 -1.867 -33.512 1.00 69.44 98 MET A O 1
ATOM 761 N N . ILE A 1 99 ? 7.182 -0.813 -33.238 1.00 68.94 99 ILE A N 1
ATOM 762 C CA . ILE A 1 99 ? 6.329 -1.908 -33.729 1.00 68.94 99 ILE A CA 1
ATOM 763 C C . ILE A 1 99 ? 6.595 -2.192 -35.215 1.00 68.94 99 ILE A C 1
ATOM 765 O O . ILE A 1 99 ? 6.822 -3.344 -35.566 1.00 68.94 99 ILE A O 1
ATOM 769 N N . GLU A 1 100 ? 6.660 -1.165 -36.069 1.00 64.94 100 GLU A N 1
ATOM 770 C CA . GLU A 1 100 ? 6.990 -1.319 -37.498 1.00 64.94 100 GLU A CA 1
ATOM 771 C C . GLU A 1 100 ? 8.380 -1.935 -37.712 1.00 64.94 100 GLU A C 1
ATOM 773 O O . GLU A 1 100 ? 8.567 -2.738 -38.621 1.00 64.94 100 GLU A O 1
ATOM 778 N N . SER A 1 101 ? 9.355 -1.603 -36.859 1.00 59.12 101 SER A N 1
ATOM 779 C CA . SER A 1 101 ? 10.718 -2.146 -36.962 1.00 59.12 101 SER A CA 1
ATOM 780 C C . SER A 1 101 ? 10.866 -3.603 -36.502 1.00 59.12 101 SER A C 1
ATOM 782 O O . SER A 1 101 ? 11.861 -4.241 -36.840 1.00 59.12 101 SER A O 1
ATOM 784 N N . HIS A 1 102 ? 9.912 -4.123 -35.723 1.00 53.28 102 HIS A N 1
ATOM 785 C CA . HIS A 1 102 ? 9.949 -5.471 -35.143 1.00 53.28 102 HIS A CA 1
ATOM 786 C C . HIS A 1 102 ? 8.841 -6.388 -35.664 1.00 53.28 102 HIS A C 1
ATOM 788 O O . HIS A 1 102 ? 8.657 -7.469 -35.111 1.00 53.28 102 HIS A O 1
ATOM 794 N N . ASP A 1 103 ? 8.118 -6.000 -36.715 1.00 54.72 103 ASP A N 1
ATOM 795 C CA . ASP A 1 103 ? 7.099 -6.854 -37.314 1.00 54.72 103 ASP A CA 1
ATOM 796 C C . ASP A 1 103 ? 7.736 -7.864 -38.298 1.00 54.72 103 ASP A C 1
ATOM 798 O O . ASP A 1 103 ? 8.106 -7.490 -39.418 1.00 54.72 103 ASP A O 1
ATOM 802 N N . PRO A 1 104 ? 7.870 -9.159 -37.938 1.00 55.09 104 PRO A N 1
ATOM 803 C CA . PRO A 1 104 ? 8.395 -10.171 -38.851 1.00 55.09 104 PRO A CA 1
ATOM 804 C C . PRO A 1 104 ? 7.456 -10.436 -40.038 1.00 55.09 104 PRO A C 1
ATOM 806 O O . PRO A 1 104 ? 7.880 -11.064 -41.007 1.00 55.09 104 PRO A O 1
ATOM 809 N N . VAL A 1 105 ? 6.200 -9.973 -39.988 1.00 55.75 105 VAL A N 1
ATOM 810 C CA . VAL A 1 105 ? 5.222 -10.124 -41.076 1.00 55.75 105 VAL A CA 1
ATOM 811 C C . VAL A 1 105 ? 5.502 -9.133 -42.213 1.00 55.75 105 VAL A C 1
ATOM 813 O O . VAL A 1 105 ? 5.244 -9.450 -43.373 1.00 55.75 105 VAL A O 1
ATOM 816 N N . MET A 1 106 ? 6.099 -7.972 -41.917 1.00 51.84 106 MET A N 1
ATOM 817 C CA . MET A 1 106 ? 6.389 -6.926 -42.911 1.00 51.84 106 MET A CA 1
ATOM 818 C C . MET A 1 106 ? 7.767 -7.056 -43.576 1.00 51.84 106 MET A C 1
ATOM 820 O O . MET A 1 106 ? 8.009 -6.431 -44.605 1.00 51.84 106 MET A O 1
ATOM 824 N N . ALA A 1 107 ? 8.660 -7.904 -43.057 1.00 52.12 107 ALA A N 1
ATOM 825 C CA . ALA A 1 107 ? 10.020 -8.076 -43.583 1.00 52.12 107 ALA A CA 1
ATOM 826 C C . ALA A 1 107 ? 10.101 -8.743 -44.979 1.00 52.12 107 ALA A C 1
ATOM 828 O O . ALA A 1 107 ? 11.199 -8.930 -45.502 1.00 52.12 107 ALA A O 1
ATOM 829 N N . GLY A 1 108 ? 8.968 -9.106 -45.592 1.00 50.47 108 GLY A N 1
ATOM 830 C CA . GLY A 1 108 ? 8.928 -9.787 -46.891 1.00 50.47 108 GLY A CA 1
ATOM 831 C C . GLY A 1 108 ? 7.723 -9.472 -47.781 1.00 50.47 108 GLY A C 1
ATOM 832 O O . GLY A 1 108 ? 7.507 -10.191 -48.754 1.00 50.47 108 GLY A O 1
ATOM 833 N N . PHE A 1 109 ? 6.922 -8.445 -47.477 1.00 54.41 109 PHE A N 1
ATOM 834 C CA . PHE A 1 109 ? 5.818 -8.053 -48.356 1.00 54.41 109 PHE A CA 1
ATOM 835 C C . PHE A 1 109 ? 6.332 -7.106 -49.451 1.00 54.41 109 PHE A C 1
ATOM 837 O O . PHE A 1 109 ? 6.464 -5.906 -49.228 1.00 54.41 109 PHE A O 1
ATOM 844 N N . ASP A 1 110 ? 6.646 -7.669 -50.621 1.00 61.72 110 ASP A N 1
ATOM 845 C CA . ASP A 1 110 ? 6.860 -6.942 -51.879 1.00 61.72 110 ASP A CA 1
ATOM 846 C C . ASP A 1 110 ? 5.511 -6.833 -52.615 1.00 61.72 110 ASP A C 1
ATOM 848 O O . ASP A 1 110 ? 5.049 -7.827 -53.191 1.00 61.72 110 ASP A O 1
ATOM 852 N N . PRO A 1 111 ? 4.815 -5.678 -52.573 1.00 58.41 111 PRO A N 1
ATOM 853 C CA . PRO A 1 111 ? 3.646 -5.447 -53.406 1.00 58.41 111 PRO A CA 1
ATOM 854 C C . PRO A 1 111 ? 4.132 -5.176 -54.832 1.00 58.41 111 PRO A C 1
ATOM 856 O O . PRO A 1 111 ? 4.184 -4.027 -55.271 1.00 58.41 111 PRO A O 1
ATOM 859 N N . GLY A 1 112 ? 4.536 -6.247 -55.518 1.00 49.16 112 GLY A N 1
ATOM 860 C CA . GLY A 1 112 ? 5.074 -6.205 -56.871 1.00 49.16 112 GLY A CA 1
ATOM 861 C C . GLY A 1 112 ? 4.233 -5.328 -57.800 1.00 49.16 112 GLY A C 1
ATOM 862 O O . GLY A 1 112 ? 3.007 -5.465 -57.866 1.00 49.16 112 GLY A O 1
ATOM 863 N N . GLY A 1 113 ? 4.921 -4.411 -58.482 1.00 43.12 113 GLY A N 1
ATOM 864 C CA . GLY A 1 113 ? 4.412 -3.644 -59.620 1.00 43.12 113 GLY A CA 1
ATOM 865 C C . GLY A 1 113 ? 4.592 -4.372 -60.944 1.00 43.12 113 GLY A C 1
ATOM 866 O O . GLY A 1 113 ? 5.448 -5.284 -61.016 1.00 43.12 113 GLY A O 1
#

Radius of gyration: 20.86 Å; chains: 1; bounding box: 36×31×70 Å

pLDDT: mean 81.24, std 16.41, range [43.12, 95.88]